Protein AF-A0A7R9MTK5-F1 (afdb_monomer_lite)

Sequence (136 aa):
MDRILVQINKYVKDIKTSDYLDNYLTALFYKGVIHRLSSQYMEAKECLKTVFEDESRIFHEFSIPPQAVLELGLVELELNNGVEAEKWLKKCTQDYSNYTNENFVHLRAYAALRELGVSTDKQTVDKNMCMYSEYG

Organism: NCBI:txid334625

Radius of gyration: 17.99 Å; chains: 1; bounding box: 32×66×32 Å

Secondary structure (DSSP, 8-state):
-HHHHHHHHHHHHHHTTSS-HHHHHHHHHHHHHHHHHTT-HHHHHHHHHHHHHTGGG-SS-TTHHHHHHHHHHHHHHHTT-HHHHHHHHHHHHHS--S-TTHHHHHHHHHHHHHHTT---------GGGGSS----

Structure (mmCIF, N/CA/C/O backbone):
data_AF-A0A7R9MTK5-F1
#
_entry.id   AF-A0A7R9MTK5-F1
#
loop_
_atom_site.group_PDB
_atom_site.id
_atom_site.type_symbol
_atom_site.label_atom_id
_atom_site.label_alt_id
_atom_site.label_comp_id
_atom_site.label_asym_id
_atom_site.label_entity_id
_atom_site.label_seq_id
_atom_site.pdbx_PDB_ins_code
_atom_site.Cartn_x
_atom_site.Cartn_y
_atom_site.Cartn_z
_atom_site.occupancy
_atom_site.B_iso_or_equiv
_atom_site.auth_seq_id
_atom_site.auth_comp_id
_atom_site.auth_asym_id
_atom_site.auth_atom_id
_atom_site.pdbx_PDB_model_num
ATOM 1 N N . MET A 1 1 ? -7.702 -15.633 -11.886 1.00 59.88 1 MET A N 1
ATOM 2 C CA . MET A 1 1 ? -6.650 -14.864 -11.190 1.00 59.88 1 MET A CA 1
ATOM 3 C C . MET A 1 1 ? -5.259 -15.403 -11.519 1.00 59.88 1 MET A C 1
ATOM 5 O O . MET A 1 1 ? -4.429 -14.634 -11.985 1.00 59.88 1 MET A O 1
ATOM 9 N N . ASP A 1 2 ? -5.028 -16.715 -11.434 1.00 66.62 2 ASP A N 1
ATOM 10 C CA . ASP A 1 2 ? -3.693 -17.328 -11.600 1.00 66.62 2 ASP A CA 1
ATOM 11 C C . ASP A 1 2 ? -2.969 -17.021 -12.918 1.00 66.62 2 ASP A C 1
ATOM 13 O O . ASP A 1 2 ? -1.775 -16.733 -12.923 1.00 66.62 2 ASP A O 1
ATOM 17 N N . ARG A 1 3 ? -3.678 -17.005 -14.055 1.00 70.62 3 ARG A N 1
ATOM 18 C CA . ARG A 1 3 ? -3.065 -16.709 -15.364 1.00 70.62 3 ARG A CA 1
ATOM 19 C C . ARG A 1 3 ? -2.493 -15.284 -15.447 1.00 70.62 3 ARG A C 1
ATOM 21 O O . ARG A 1 3 ? -1.482 -15.077 -16.114 1.00 70.62 3 ARG A O 1
ATOM 28 N N . ILE A 1 4 ? -3.122 -14.331 -14.754 1.00 73.56 4 ILE A N 1
ATOM 29 C CA . ILE A 1 4 ? -2.698 -12.924 -14.700 1.00 73.56 4 ILE A CA 1
ATOM 30 C C . ILE A 1 4 ? -1.459 -12.797 -13.807 1.00 73.56 4 ILE A C 1
ATOM 32 O O . ILE A 1 4 ? -0.479 -12.177 -14.206 1.00 73.56 4 ILE A O 1
ATOM 36 N N . LEU A 1 5 ? -1.455 -13.465 -12.650 1.00 72.69 5 LEU A N 1
ATOM 37 C CA . LEU A 1 5 ? -0.292 -13.541 -11.758 1.00 72.69 5 LEU A CA 1
ATOM 38 C C . LEU A 1 5 ? 0.936 -14.139 -12.451 1.00 72.69 5 LEU A C 1
ATOM 40 O O . LEU A 1 5 ? 2.037 -13.614 -12.307 1.00 72.69 5 LEU A O 1
ATOM 44 N N . VAL A 1 6 ? 0.762 -15.201 -13.243 1.00 75.25 6 VAL A N 1
ATOM 45 C CA . VAL A 1 6 ? 1.859 -15.810 -14.017 1.00 75.25 6 VAL A CA 1
ATOM 46 C C . VAL A 1 6 ? 2.445 -14.823 -15.028 1.00 75.25 6 VAL A C 1
ATOM 48 O O . VAL A 1 6 ? 3.666 -14.719 -15.145 1.00 75.25 6 VAL A O 1
ATOM 51 N N . GLN A 1 7 ? 1.597 -14.074 -15.737 1.00 69.25 7 GLN A N 1
ATOM 52 C CA . GLN A 1 7 ? 2.056 -13.060 -16.685 1.00 69.25 7 GLN A CA 1
ATOM 53 C C . GLN A 1 7 ? 2.779 -11.919 -15.969 1.00 69.25 7 GLN A C 1
ATOM 55 O O . GLN A 1 7 ? 3.906 -11.604 -16.338 1.00 69.25 7 GLN A O 1
ATOM 60 N N . ILE A 1 8 ? 2.193 -11.364 -14.906 1.00 74.50 8 ILE A N 1
ATOM 61 C CA . ILE A 1 8 ? 2.807 -10.287 -14.120 1.00 74.50 8 ILE A CA 1
ATOM 62 C C . ILE A 1 8 ? 4.146 -10.734 -13.533 1.00 74.50 8 ILE A C 1
ATOM 64 O O . ILE A 1 8 ? 5.116 -9.998 -13.633 1.00 74.50 8 ILE A O 1
ATOM 68 N N . ASN A 1 9 ? 4.255 -11.952 -13.000 1.00 76.69 9 ASN A N 1
ATOM 69 C CA . ASN A 1 9 ? 5.526 -12.470 -12.488 1.00 76.69 9 ASN A CA 1
ATOM 70 C C . ASN A 1 9 ? 6.607 -12.557 -13.574 1.00 76.69 9 ASN A C 1
ATOM 72 O O . ASN A 1 9 ? 7.774 -12.279 -13.297 1.00 76.69 9 ASN A O 1
ATOM 76 N N . LYS A 1 10 ? 6.227 -12.915 -14.806 1.00 72.06 10 LYS A N 1
ATOM 77 C CA . LYS A 1 10 ? 7.143 -12.911 -15.948 1.00 72.06 10 LYS A CA 1
ATOM 78 C C . LYS A 1 10 ? 7.585 -11.484 -16.293 1.00 72.06 10 LYS A C 1
ATOM 80 O O . LYS A 1 10 ? 8.780 -11.231 -16.353 1.00 72.06 10 LYS A O 1
ATOM 85 N N . TYR A 1 11 ? 6.642 -10.548 -16.401 1.00 72.06 11 TYR A N 1
ATOM 86 C CA . TYR A 1 11 ? 6.940 -9.135 -16.660 1.00 72.06 11 TYR A CA 1
ATOM 87 C C . TYR A 1 11 ? 7.807 -8.503 -15.564 1.00 72.06 11 TYR A C 1
ATOM 89 O O . TYR A 1 11 ? 8.795 -7.851 -15.868 1.00 72.06 11 TYR A O 1
ATOM 97 N N . VAL A 1 12 ? 7.506 -8.745 -14.288 1.00 74.06 12 VAL A N 1
ATOM 98 C CA . VAL A 1 12 ? 8.296 -8.258 -13.146 1.00 74.06 12 VAL A CA 1
ATOM 99 C C . VAL A 1 12 ? 9.732 -8.781 -13.222 1.00 74.06 12 VAL A C 1
ATOM 101 O O . VAL A 1 12 ? 10.670 -8.024 -12.988 1.00 74.06 12 VAL A O 1
ATOM 104 N N . LYS A 1 13 ? 9.926 -10.056 -13.584 1.00 71.62 13 LYS A N 1
ATOM 105 C CA . LYS A 1 13 ? 11.263 -10.644 -13.746 1.00 71.62 13 LYS A CA 1
ATOM 106 C C . LYS A 1 13 ? 12.029 -10.022 -14.917 1.00 71.62 13 LYS A C 1
ATOM 108 O O . LYS A 1 13 ? 13.207 -9.724 -14.755 1.00 71.62 13 LYS A O 1
ATOM 113 N N . ASP A 1 14 ? 11.357 -9.813 -16.045 1.00 63.53 14 ASP A N 1
ATOM 114 C CA . ASP A 1 14 ? 11.959 -9.272 -17.267 1.00 63.53 14 ASP A CA 1
ATOM 115 C C . ASP A 1 14 ? 12.299 -7.769 -17.122 1.00 63.53 14 ASP A C 1
ATOM 117 O O . ASP A 1 14 ? 13.324 -7.307 -17.624 1.00 63.53 14 ASP A O 1
ATOM 121 N N . ILE A 1 15 ? 11.481 -7.003 -16.386 1.00 66.88 15 ILE A N 1
ATOM 122 C CA . ILE A 1 15 ? 11.664 -5.552 -16.193 1.00 66.88 15 ILE A CA 1
ATOM 123 C C . ILE A 1 15 ? 12.613 -5.243 -15.024 1.00 66.88 15 ILE A C 1
ATOM 125 O O . ILE A 1 15 ? 13.293 -4.225 -15.061 1.00 66.88 15 ILE A O 1
ATOM 129 N N . LYS A 1 16 ? 12.765 -6.128 -14.024 1.00 63.91 16 LYS A N 1
ATOM 130 C CA . LYS A 1 16 ? 13.750 -5.934 -12.935 1.00 63.91 16 LYS A CA 1
ATOM 131 C C . LYS A 1 16 ? 15.186 -5.754 -13.452 1.00 63.91 16 LYS A C 1
ATOM 133 O O . LYS A 1 16 ? 16.012 -5.143 -12.783 1.00 63.91 16 LYS A O 1
ATOM 138 N N . THR A 1 17 ? 15.483 -6.305 -14.626 1.00 61.19 17 THR A N 1
ATOM 139 C CA . THR A 1 17 ? 16.774 -6.193 -15.322 1.00 61.19 17 THR A CA 1
ATOM 140 C C . THR A 1 17 ? 16.835 -5.056 -16.346 1.00 61.19 17 THR A C 1
ATOM 142 O O . THR A 1 17 ? 17.828 -4.939 -17.055 1.00 61.19 17 THR A O 1
ATOM 145 N N . SER A 1 18 ? 15.778 -4.254 -16.466 1.00 62.19 18 SER A N 1
ATOM 146 C CA . SER A 1 18 ? 15.631 -3.191 -17.458 1.00 62.19 18 SER A CA 1
ATOM 147 C C . SER A 1 18 ? 15.762 -1.802 -16.825 1.00 62.19 18 SER A C 1
ATOM 149 O O . SER A 1 18 ? 15.497 -1.630 -15.638 1.00 62.19 18 SER A O 1
ATOM 151 N N . ASP A 1 19 ? 16.097 -0.795 -17.634 1.00 64.94 19 ASP A N 1
ATOM 152 C CA . ASP A 1 19 ? 16.170 0.613 -17.217 1.00 64.94 19 ASP A CA 1
ATOM 153 C C . ASP A 1 19 ? 14.789 1.236 -16.906 1.00 64.94 19 ASP A C 1
ATOM 155 O O . ASP A 1 19 ? 14.702 2.347 -16.387 1.00 64.94 19 ASP A O 1
ATOM 159 N N . TYR A 1 20 ? 13.688 0.529 -17.192 1.00 70.56 20 TYR A N 1
ATOM 160 C CA . TYR A 1 20 ? 12.317 1.008 -16.982 1.00 70.56 20 TYR A CA 1
ATOM 161 C C . TYR A 1 20 ? 11.787 0.696 -15.575 1.00 70.56 20 TYR A C 1
ATOM 163 O O . TYR A 1 20 ? 10.832 -0.069 -15.405 1.00 70.56 20 TYR A O 1
ATOM 171 N N . LEU A 1 21 ? 12.402 1.298 -14.557 1.00 75.06 21 LEU A N 1
ATOM 172 C CA . LEU A 1 21 ? 12.033 1.087 -13.155 1.00 75.06 21 LEU A CA 1
ATOM 173 C C . LEU A 1 21 ? 10.557 1.410 -12.859 1.00 75.06 21 LEU A C 1
ATOM 175 O O . LEU A 1 21 ? 9.896 0.643 -12.162 1.00 75.06 21 LEU A O 1
ATOM 179 N N . ASP A 1 22 ? 10.013 2.479 -13.437 1.00 79.06 22 ASP A N 1
ATOM 180 C CA . ASP A 1 22 ? 8.602 2.859 -13.281 1.00 79.06 22 ASP A CA 1
ATOM 181 C C . ASP A 1 22 ? 7.649 1.742 -13.725 1.00 79.06 22 ASP A C 1
ATOM 183 O O . ASP A 1 22 ? 6.678 1.429 -13.033 1.00 79.06 22 ASP A O 1
ATOM 187 N N . ASN A 1 23 ? 7.961 1.069 -14.838 1.00 82.00 23 ASN A N 1
ATOM 188 C CA . ASN A 1 23 ? 7.170 -0.058 -15.334 1.00 82.00 23 ASN A CA 1
ATOM 189 C C . ASN A 1 23 ? 7.252 -1.255 -14.379 1.00 82.00 23 ASN A C 1
ATOM 191 O O . ASN A 1 23 ? 6.257 -1.954 -14.173 1.00 82.00 23 ASN A O 1
ATOM 195 N N . TYR A 1 24 ? 8.423 -1.490 -13.778 1.00 84.19 24 TYR A N 1
ATOM 196 C CA . TYR A 1 24 ? 8.607 -2.542 -12.779 1.00 84.19 24 TYR A CA 1
ATOM 197 C C . TYR A 1 24 ? 7.772 -2.267 -11.527 1.00 84.19 24 TYR A C 1
ATOM 199 O O . TYR A 1 24 ? 7.029 -3.145 -11.088 1.00 84.19 24 TYR A O 1
ATOM 207 N N . LEU A 1 25 ? 7.851 -1.052 -10.981 1.00 85.69 25 LEU A N 1
ATOM 208 C CA . LEU A 1 25 ? 7.113 -0.663 -9.778 1.00 85.69 25 LEU A CA 1
ATOM 209 C C . LEU A 1 25 ? 5.602 -0.652 -10.027 1.00 85.69 25 LEU A C 1
ATOM 211 O O . LEU A 1 25 ? 4.839 -1.131 -9.193 1.00 85.69 25 LEU A O 1
ATOM 215 N N . THR A 1 26 ? 5.170 -0.235 -11.217 1.00 87.00 26 THR A N 1
ATOM 216 C CA . THR A 1 26 ? 3.768 -0.317 -11.648 1.00 87.00 26 THR A CA 1
ATOM 217 C C . THR A 1 26 ? 3.281 -1.767 -11.728 1.00 87.00 26 THR A C 1
ATOM 219 O O . THR A 1 26 ? 2.215 -2.108 -11.212 1.00 87.00 26 THR A O 1
ATOM 222 N N . ALA A 1 27 ? 4.070 -2.667 -12.323 1.00 87.94 27 ALA A N 1
ATOM 223 C CA . ALA A 1 27 ? 3.731 -4.088 -12.375 1.00 87.94 27 ALA A CA 1
ATOM 224 C C . ALA A 1 27 ? 3.683 -4.718 -10.972 1.00 87.94 27 ALA A C 1
ATOM 226 O O . ALA A 1 27 ? 2.797 -5.529 -10.684 1.00 87.94 27 ALA A O 1
ATOM 227 N N . LEU A 1 28 ? 4.606 -4.328 -10.088 1.00 90.19 28 LEU A N 1
ATOM 228 C CA . LEU A 1 28 ? 4.654 -4.789 -8.704 1.00 90.19 28 LEU A CA 1
ATOM 229 C C . LEU A 1 28 ? 3.460 -4.279 -7.886 1.00 90.19 28 LEU A C 1
ATOM 231 O O . LEU A 1 28 ? 2.884 -5.042 -7.111 1.00 90.19 28 LEU A O 1
ATOM 235 N N . PHE A 1 29 ? 3.026 -3.040 -8.120 1.00 92.12 29 PHE A N 1
ATOM 236 C CA . PHE A 1 29 ? 1.801 -2.489 -7.549 1.00 92.12 29 PHE A CA 1
ATOM 237 C C . PHE A 1 29 ? 0.580 -3.332 -7.938 1.00 92.12 29 PHE A C 1
ATOM 239 O O . PHE A 1 29 ? -0.125 -3.833 -7.060 1.00 92.12 29 PHE A O 1
ATOM 246 N N . TYR A 1 30 ? 0.365 -3.582 -9.235 1.00 91.31 30 TYR A N 1
ATOM 247 C CA . TYR A 1 30 ? -0.761 -4.408 -9.685 1.00 91.31 30 TYR A CA 1
ATOM 248 C C . TYR A 1 30 ? -0.693 -5.837 -9.143 1.00 91.31 30 TYR A C 1
ATOM 250 O O . TYR A 1 30 ? -1.726 -6.410 -8.787 1.00 91.31 30 TYR A O 1
ATOM 258 N N . LYS A 1 31 ? 0.513 -6.405 -9.019 1.00 91.44 31 LYS A N 1
ATOM 259 C CA . LYS A 1 31 ? 0.717 -7.690 -8.344 1.00 91.44 31 LYS A CA 1
ATOM 260 C C . LYS A 1 31 ? 0.212 -7.644 -6.898 1.00 91.44 31 LYS A C 1
ATOM 262 O O . LYS A 1 31 ? -0.542 -8.527 -6.494 1.00 91.44 31 LYS A O 1
ATOM 267 N N . GLY A 1 32 ? 0.584 -6.608 -6.145 1.00 93.44 32 GLY A N 1
ATOM 268 C CA . GLY A 1 32 ? 0.140 -6.401 -4.766 1.00 93.44 32 GLY A CA 1
ATOM 269 C C . GLY A 1 32 ? -1.380 -6.273 -4.641 1.00 93.44 32 GLY A C 1
ATOM 270 O O . GLY A 1 32 ? -1.990 -6.932 -3.800 1.00 93.44 32 GLY A O 1
ATOM 271 N N . VAL A 1 33 ? -2.013 -5.507 -5.535 1.00 92.81 33 VAL A N 1
ATOM 272 C CA . VAL A 1 33 ? -3.480 -5.366 -5.588 1.00 92.81 33 VAL A CA 1
ATOM 273 C C . VAL A 1 33 ? -4.158 -6.715 -5.827 1.00 92.81 33 VAL A C 1
ATOM 275 O O . VAL A 1 33 ? -5.121 -7.053 -5.140 1.00 92.81 33 VAL A O 1
ATOM 278 N N . ILE A 1 34 ? -3.649 -7.514 -6.768 1.00 93.00 34 ILE A N 1
ATOM 279 C CA . ILE A 1 34 ? -4.193 -8.844 -7.069 1.00 93.00 34 ILE A CA 1
ATOM 280 C C . ILE A 1 34 ? -4.048 -9.789 -5.875 1.00 93.00 34 ILE A C 1
ATOM 282 O O . ILE A 1 34 ? -4.994 -10.518 -5.569 1.00 93.00 34 ILE A O 1
ATOM 286 N N . HIS A 1 35 ? -2.903 -9.766 -5.188 1.00 92.06 35 HIS A N 1
ATOM 287 C CA . HIS A 1 35 ? -2.704 -10.541 -3.965 1.00 92.06 35 HIS A CA 1
ATOM 288 C C . HIS A 1 35 ? -3.726 -10.157 -2.893 1.00 92.06 35 HIS A C 1
ATOM 290 O O . HIS A 1 35 ? -4.401 -11.042 -2.368 1.00 92.06 35 HIS A O 1
ATOM 296 N N . ARG A 1 36 ? -3.953 -8.858 -2.646 1.00 93.56 36 ARG A N 1
ATOM 297 C CA . ARG A 1 36 ? -4.986 -8.421 -1.693 1.00 93.56 36 ARG A CA 1
ATOM 298 C C . ARG A 1 36 ? -6.374 -8.906 -2.101 1.00 93.56 36 ARG A C 1
ATOM 300 O O . ARG A 1 36 ? -7.087 -9.450 -1.270 1.00 93.56 36 ARG A O 1
ATOM 307 N N . LEU A 1 37 ? -6.759 -8.723 -3.366 1.00 91.50 37 LEU A N 1
ATOM 308 C CA . LEU A 1 37 ? -8.061 -9.183 -3.870 1.00 91.50 37 LEU A CA 1
ATOM 309 C C . LEU A 1 37 ? -8.220 -10.712 -3.794 1.00 91.50 37 LEU A C 1
ATOM 311 O O . LEU A 1 37 ? -9.339 -11.210 -3.844 1.00 91.50 37 LEU A O 1
ATOM 315 N N . SER A 1 38 ? -7.113 -11.447 -3.670 1.00 91.81 38 SER A N 1
ATOM 316 C CA . SER A 1 38 ? -7.079 -12.897 -3.449 1.00 91.81 38 SER A CA 1
ATOM 317 C C . SER A 1 38 ? -6.917 -13.271 -1.966 1.00 91.81 38 SER A C 1
ATOM 319 O O . SER A 1 38 ? -6.605 -14.420 -1.665 1.00 91.81 38 SER A O 1
ATOM 321 N N . SER A 1 39 ? -7.069 -12.309 -1.049 1.00 92.75 39 SER A N 1
ATOM 322 C CA . SER A 1 39 ? -6.854 -12.448 0.401 1.00 92.75 39 SER A CA 1
ATOM 323 C C . SER A 1 39 ? -5.450 -12.929 0.806 1.00 92.75 39 SER A C 1
ATOM 325 O O . SER A 1 39 ? -5.240 -13.419 1.913 1.00 92.75 39 SER A O 1
ATOM 327 N N . GLN A 1 40 ? -4.461 -12.761 -0.075 1.00 93.25 40 GLN A N 1
ATOM 328 C CA . GLN A 1 40 ? -3.041 -13.039 0.166 1.00 93.25 40 GLN A CA 1
ATOM 329 C C . GLN A 1 40 ? -2.365 -11.776 0.710 1.00 93.25 40 GLN A C 1
ATOM 331 O O . GLN A 1 40 ? -1.627 -11.071 0.020 1.00 93.25 40 GLN A O 1
ATOM 336 N N . TYR A 1 41 ? -2.716 -11.420 1.944 1.00 93.06 41 TYR A N 1
ATOM 337 C CA . TYR A 1 41 ? -2.382 -10.119 2.525 1.00 93.06 41 TYR A CA 1
ATOM 338 C C . TYR A 1 41 ? -0.883 -9.920 2.786 1.00 93.06 41 TYR A C 1
ATOM 340 O O . TYR A 1 41 ? -0.387 -8.799 2.673 1.00 93.06 41 TYR A O 1
ATOM 348 N N . MET A 1 42 ? -0.145 -10.987 3.096 1.00 92.88 42 MET A N 1
ATOM 349 C CA . MET A 1 42 ? 1.294 -10.895 3.368 1.00 92.88 42 MET A CA 1
ATOM 350 C C . MET A 1 42 ? 2.074 -10.604 2.084 1.00 92.88 42 MET A C 1
ATOM 352 O O . MET A 1 42 ? 2.861 -9.662 2.035 1.00 92.88 42 MET A O 1
ATOM 356 N N . GLU A 1 43 ? 1.772 -11.334 1.014 1.00 92.38 43 GLU A N 1
ATOM 357 C CA . GLU A 1 43 ? 2.355 -11.144 -0.312 1.00 92.38 43 GLU A CA 1
ATOM 358 C C . GLU A 1 43 ? 1.969 -9.783 -0.905 1.00 92.38 43 GLU A C 1
ATOM 360 O O . GLU A 1 43 ? 2.788 -9.122 -1.551 1.00 92.38 43 GLU A O 1
ATOM 365 N N . ALA A 1 44 ? 0.734 -9.333 -0.652 1.00 93.88 44 ALA A N 1
ATOM 366 C CA . ALA A 1 44 ? 0.290 -7.993 -1.017 1.00 93.88 44 ALA A CA 1
ATOM 367 C C . ALA A 1 44 ? 1.146 -6.922 -0.331 1.00 93.88 44 ALA A C 1
ATOM 369 O O . ALA A 1 44 ? 1.663 -6.032 -1.006 1.00 93.88 44 ALA A O 1
ATOM 370 N N . LYS A 1 45 ? 1.344 -7.033 0.990 1.00 93.75 45 LYS A N 1
ATOM 371 C CA . LYS A 1 45 ? 2.166 -6.091 1.761 1.00 93.75 45 LYS A CA 1
ATOM 372 C C . LYS A 1 45 ? 3.598 -6.041 1.269 1.00 93.75 45 LYS A C 1
ATOM 374 O O . LYS A 1 45 ? 4.120 -4.946 1.113 1.00 93.75 45 LYS A O 1
ATOM 379 N N . GLU A 1 46 ? 4.226 -7.183 1.013 1.00 94.00 46 GLU A N 1
ATOM 380 C CA . GLU A 1 46 ? 5.598 -7.218 0.501 1.00 94.00 46 GLU A CA 1
ATOM 381 C C . GLU A 1 46 ? 5.719 -6.455 -0.821 1.00 94.00 46 GLU A C 1
ATOM 383 O O . GLU A 1 46 ? 6.559 -5.564 -0.941 1.00 94.00 46 GLU A O 1
ATOM 388 N N . CYS A 1 47 ? 4.827 -6.731 -1.779 1.00 92.44 47 CYS A N 1
ATOM 389 C CA . CYS A 1 47 ? 4.837 -6.055 -3.075 1.00 92.44 47 CYS A CA 1
ATOM 390 C C . CYS A 1 47 ? 4.622 -4.541 -2.929 1.00 92.44 47 CYS A C 1
ATOM 392 O O . CYS A 1 47 ? 5.378 -3.749 -3.488 1.00 92.44 47 CYS A O 1
ATOM 394 N N . LEU A 1 48 ? 3.603 -4.133 -2.168 1.00 94.12 48 LEU A N 1
ATOM 395 C CA . LEU A 1 48 ? 3.237 -2.724 -2.010 1.00 94.12 48 LEU A CA 1
ATOM 396 C C . LEU A 1 48 ? 4.276 -1.942 -1.197 1.00 94.12 48 LEU A C 1
ATOM 398 O O . LEU A 1 48 ? 4.543 -0.781 -1.497 1.00 94.12 48 LEU A O 1
ATOM 402 N N . LYS A 1 49 ? 4.902 -2.576 -0.201 1.00 93.62 49 LYS A N 1
ATOM 403 C CA . LYS A 1 49 ? 5.961 -1.959 0.598 1.00 93.62 49 LYS A CA 1
ATOM 404 C C . LYS A 1 49 ? 7.206 -1.691 -0.238 1.00 93.62 49 LYS A C 1
ATOM 406 O O . LYS A 1 49 ? 7.774 -0.616 -0.111 1.00 93.62 49 LYS A O 1
ATOM 411 N N . THR A 1 50 ? 7.587 -2.604 -1.133 1.00 91.31 50 THR A N 1
ATOM 412 C CA . THR A 1 50 ? 8.679 -2.344 -2.083 1.00 91.31 50 THR A CA 1
ATOM 413 C C . THR A 1 50 ? 8.366 -1.151 -2.988 1.00 91.31 50 THR A C 1
ATOM 415 O O . THR A 1 50 ? 9.238 -0.322 -3.211 1.00 91.31 50 THR A O 1
ATOM 418 N N . VAL A 1 51 ? 7.121 -1.016 -3.465 1.00 91.56 51 VAL A N 1
ATOM 419 C CA . VAL A 1 51 ? 6.711 0.152 -4.270 1.00 91.56 51 VAL A CA 1
ATOM 420 C C . VAL A 1 51 ? 6.830 1.454 -3.479 1.00 91.56 51 VAL A C 1
ATOM 422 O O . VAL A 1 51 ? 7.304 2.448 -4.019 1.00 91.56 51 VAL A O 1
ATOM 425 N N . PHE A 1 52 ? 6.438 1.440 -2.205 1.00 91.12 52 PHE A N 1
ATOM 426 C CA . PHE A 1 52 ? 6.587 2.587 -1.313 1.00 91.12 52 PHE A CA 1
ATOM 427 C C . PHE A 1 52 ? 8.063 2.918 -1.018 1.00 91.12 52 PHE A C 1
ATOM 429 O O . PHE A 1 52 ? 8.454 4.076 -1.081 1.00 91.12 52 PHE A O 1
ATOM 436 N N . GLU A 1 53 ? 8.908 1.924 -0.735 1.00 89.56 53 GLU A N 1
ATOM 437 C CA . GLU A 1 53 ? 10.335 2.132 -0.436 1.00 89.56 53 GLU A CA 1
ATOM 438 C C . GLU A 1 53 ? 11.118 2.681 -1.645 1.00 89.56 53 GLU A C 1
ATOM 440 O O . GLU A 1 53 ? 12.020 3.503 -1.480 1.00 89.56 53 GLU A O 1
ATOM 445 N N . ASP A 1 54 ? 10.748 2.270 -2.860 1.00 86.56 54 ASP A N 1
ATOM 446 C CA . ASP A 1 54 ? 11.363 2.728 -4.108 1.00 86.56 54 ASP A CA 1
ATOM 447 C C . ASP A 1 54 ? 10.653 3.953 -4.732 1.00 86.56 54 ASP A C 1
ATOM 449 O O . ASP A 1 54 ? 11.000 4.35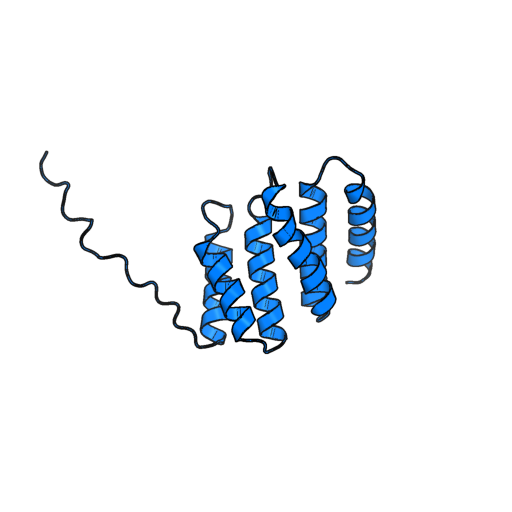7 -5.843 1.00 86.56 54 ASP A O 1
ATOM 453 N N . GLU A 1 55 ? 9.698 4.590 -4.038 1.00 84.12 55 GLU A N 1
ATOM 454 C CA . GLU A 1 55 ? 8.876 5.680 -4.597 1.00 84.12 55 GLU A CA 1
ATOM 455 C C . GLU A 1 55 ? 9.699 6.867 -5.116 1.00 84.12 55 GLU A C 1
ATOM 457 O O . GLU A 1 55 ? 9.370 7.464 -6.139 1.00 84.12 55 GLU A O 1
ATOM 462 N N . SER A 1 56 ? 10.815 7.170 -4.446 1.00 80.81 56 SER A N 1
ATOM 463 C CA . SER A 1 56 ? 11.729 8.265 -4.801 1.00 80.81 56 SER A CA 1
ATOM 464 C C . SER A 1 56 ? 12.406 8.087 -6.161 1.00 80.81 56 SER A C 1
ATOM 466 O O . SER A 1 56 ? 12.993 9.028 -6.695 1.00 80.81 56 SER A O 1
ATOM 468 N N . ARG A 1 57 ? 12.352 6.874 -6.713 1.00 78.12 57 ARG A N 1
ATOM 469 C CA . ARG A 1 57 ? 12.992 6.504 -7.973 1.00 78.12 57 ARG A CA 1
ATOM 470 C C . ARG A 1 57 ? 12.011 6.511 -9.149 1.00 78.12 57 ARG A C 1
ATOM 472 O O . ARG A 1 57 ? 12.435 6.198 -10.258 1.00 78.12 57 ARG A O 1
ATOM 479 N N . ILE A 1 58 ? 10.737 6.839 -8.910 1.00 78.94 58 ILE A N 1
ATOM 480 C CA . ILE A 1 58 ? 9.704 6.952 -9.945 1.00 78.94 58 ILE A CA 1
ATOM 481 C C . ILE A 1 58 ? 9.776 8.332 -10.598 1.00 78.94 58 ILE A C 1
ATOM 483 O O . ILE A 1 58 ? 9.729 9.353 -9.912 1.00 78.94 58 ILE A O 1
ATOM 487 N N . PHE A 1 59 ? 9.857 8.365 -11.928 1.00 72.56 59 PHE A N 1
ATOM 488 C CA . PHE A 1 59 ? 10.026 9.606 -12.697 1.00 72.56 59 PHE A CA 1
ATOM 489 C C . PHE A 1 59 ? 8.781 10.044 -13.476 1.00 72.56 59 PHE A C 1
ATOM 491 O O . PHE A 1 59 ? 8.669 11.215 -13.842 1.00 72.56 59 PHE A O 1
ATOM 498 N N . HIS A 1 60 ? 7.860 9.128 -13.758 1.00 76.56 60 HIS A N 1
ATOM 499 C CA . HIS A 1 60 ? 6.713 9.348 -14.635 1.00 76.56 60 HIS A CA 1
ATOM 500 C C . HIS A 1 60 ? 5.388 8.964 -13.969 1.00 76.56 60 HIS A C 1
ATOM 502 O O . HIS A 1 60 ? 4.410 9.702 -14.078 1.00 76.56 60 HIS A O 1
ATOM 508 N N . GLU A 1 61 ? 5.349 7.851 -13.236 1.00 80.62 61 GLU A N 1
ATOM 509 C CA . GLU A 1 61 ? 4.112 7.295 -12.668 1.00 80.62 61 GLU A CA 1
ATOM 510 C C . GLU A 1 61 ? 3.826 7.780 -11.234 1.00 80.62 61 GLU A C 1
ATOM 512 O O . GLU A 1 61 ? 3.648 6.998 -10.298 1.00 80.62 61 GLU A O 1
ATOM 517 N N . PHE A 1 62 ? 3.737 9.101 -11.045 1.00 83.31 62 PHE A N 1
ATOM 518 C CA . PHE A 1 62 ? 3.546 9.737 -9.727 1.00 83.31 62 PHE A CA 1
ATOM 519 C C . PHE A 1 62 ? 2.252 9.338 -8.995 1.00 83.31 62 PHE A C 1
ATOM 521 O O . PHE A 1 62 ? 2.122 9.564 -7.795 1.00 83.31 62 PHE A O 1
ATOM 528 N N . SER A 1 63 ? 1.284 8.742 -9.699 1.00 86.44 63 SER A N 1
ATOM 529 C CA . SER A 1 63 ? 0.036 8.257 -9.098 1.00 86.44 63 SER A CA 1
ATOM 530 C C . SER A 1 63 ? 0.175 6.890 -8.416 1.00 86.44 63 SER A C 1
ATOM 532 O O . SER A 1 63 ? -0.715 6.506 -7.655 1.00 86.44 63 SER A O 1
ATOM 534 N N . ILE A 1 64 ? 1.257 6.146 -8.675 1.00 90.19 64 ILE A N 1
ATOM 535 C CA . ILE A 1 64 ? 1.448 4.782 -8.165 1.00 90.19 64 ILE A CA 1
ATOM 536 C C . ILE A 1 64 ? 1.806 4.760 -6.672 1.00 90.19 64 ILE A C 1
ATOM 538 O O . ILE A 1 64 ? 1.133 4.029 -5.944 1.00 90.19 64 ILE A O 1
ATOM 542 N N . PRO A 1 65 ? 2.768 5.558 -6.161 1.00 91.00 65 PRO A N 1
ATOM 543 C CA . PRO A 1 65 ? 3.065 5.599 -4.726 1.00 91.00 65 PRO A CA 1
ATOM 544 C C . PRO A 1 65 ? 1.860 5.891 -3.818 1.00 91.00 65 PRO A C 1
ATOM 546 O O . PRO A 1 65 ? 1.609 5.084 -2.918 1.00 91.00 65 PRO A O 1
ATOM 549 N N . PRO A 1 66 ? 1.044 6.946 -4.049 1.00 92.38 66 PRO A N 1
ATOM 550 C CA . PRO A 1 66 ? -0.113 7.207 -3.193 1.00 92.38 66 PRO A CA 1
ATOM 551 C C . PRO A 1 66 ? -1.138 6.074 -3.249 1.00 92.38 66 PRO A C 1
ATOM 553 O O . PRO A 1 66 ? -1.720 5.706 -2.228 1.00 92.38 66 PRO A O 1
ATOM 556 N N . GLN A 1 67 ? -1.334 5.467 -4.423 1.00 93.50 67 GLN A N 1
ATOM 557 C CA . GLN A 1 67 ? -2.194 4.295 -4.545 1.00 93.50 67 GLN A CA 1
ATOM 558 C C . GLN A 1 67 ? -1.625 3.102 -3.773 1.00 93.50 67 GLN A C 1
ATOM 560 O O . GLN A 1 67 ? -2.375 2.442 -3.065 1.00 93.50 67 GLN A O 1
ATOM 565 N N . ALA A 1 68 ? -0.320 2.835 -3.832 1.00 94.69 68 ALA A N 1
ATOM 566 C CA . ALA A 1 68 ? 0.297 1.746 -3.077 1.00 94.69 68 ALA A CA 1
ATOM 567 C C . ALA A 1 68 ? 0.122 1.924 -1.560 1.00 94.69 68 ALA A C 1
ATOM 569 O O . ALA A 1 68 ? -0.220 0.967 -0.863 1.00 94.69 68 ALA A O 1
ATOM 570 N N . VAL A 1 69 ? 0.278 3.154 -1.061 1.00 94.88 69 VAL A N 1
ATOM 571 C CA . VAL A 1 69 ? 0.063 3.496 0.352 1.00 94.88 69 VAL A CA 1
ATOM 572 C C . VAL A 1 69 ? -1.401 3.332 0.770 1.00 94.88 69 VAL A C 1
ATOM 574 O O . VAL A 1 69 ? -1.670 2.774 1.836 1.00 94.88 69 VAL A O 1
ATOM 577 N N . LEU A 1 70 ? -2.356 3.739 -0.074 1.00 95.56 70 LEU A N 1
ATOM 578 C CA . LEU A 1 70 ? -3.778 3.455 0.145 1.00 95.56 70 LEU A CA 1
ATOM 579 C C . LEU A 1 70 ? -4.023 1.947 0.273 1.00 95.56 70 LEU A C 1
ATOM 581 O O . LEU A 1 70 ? -4.678 1.504 1.217 1.00 95.56 70 LEU A O 1
ATOM 585 N N . GLU A 1 71 ? -3.505 1.157 -0.671 1.00 96.00 71 GLU A N 1
ATOM 586 C CA . GLU A 1 71 ? -3.732 -0.286 -0.675 1.00 96.00 71 GLU A CA 1
ATOM 587 C C . GLU A 1 71 ? -3.077 -0.959 0.548 1.00 96.00 71 GLU A C 1
ATOM 589 O O . GLU A 1 71 ? -3.677 -1.889 1.083 1.00 96.00 71 GLU A O 1
ATOM 594 N N . LEU A 1 72 ? -1.930 -0.469 1.049 1.00 95.94 72 LEU A N 1
ATOM 595 C CA . LEU A 1 72 ? -1.334 -0.915 2.322 1.00 95.94 72 LEU A CA 1
ATOM 596 C C . LEU A 1 72 ? -2.270 -0.669 3.509 1.00 95.94 72 LEU A C 1
ATOM 598 O O . LEU A 1 72 ? -2.500 -1.583 4.298 1.00 95.94 72 LEU A O 1
ATOM 602 N N . GLY A 1 73 ? -2.847 0.531 3.613 1.00 95.56 73 GLY A N 1
ATOM 603 C CA . GLY A 1 73 ? -3.810 0.851 4.669 1.00 95.56 73 GLY A CA 1
ATOM 604 C C . GLY A 1 73 ? -5.045 -0.049 4.635 1.00 95.56 73 GLY A C 1
ATOM 605 O O . GLY A 1 73 ? -5.500 -0.515 5.677 1.00 95.56 73 GLY A O 1
ATOM 606 N N . LEU A 1 74 ? -5.540 -0.368 3.436 1.00 95.25 74 LEU A N 1
ATOM 607 C CA . LEU A 1 74 ? -6.646 -1.312 3.268 1.00 95.25 74 LEU A CA 1
ATOM 608 C C . LEU A 1 74 ? -6.254 -2.746 3.639 1.00 95.25 74 LEU A C 1
ATOM 610 O O . LEU A 1 74 ? -7.057 -3.444 4.244 1.00 95.25 74 LEU A O 1
ATOM 614 N N . VAL A 1 75 ? -5.032 -3.193 3.329 1.00 95.94 75 VAL A N 1
ATOM 615 C CA . VAL A 1 75 ? -4.570 -4.521 3.764 1.00 95.94 75 VAL A CA 1
ATOM 616 C C . VAL A 1 75 ? -4.516 -4.618 5.292 1.00 95.94 75 VAL A C 1
ATOM 618 O O . VAL A 1 75 ? -4.943 -5.625 5.848 1.00 95.94 75 VAL A O 1
ATOM 621 N N . GLU A 1 76 ? -4.024 -3.591 5.988 1.00 95.25 76 GLU A N 1
ATOM 622 C CA . GLU A 1 76 ? -4.023 -3.583 7.460 1.00 95.25 76 GLU A CA 1
ATOM 623 C C . GLU A 1 76 ? -5.444 -3.594 8.039 1.00 95.25 76 GLU A C 1
ATOM 625 O O . GLU A 1 76 ? -5.68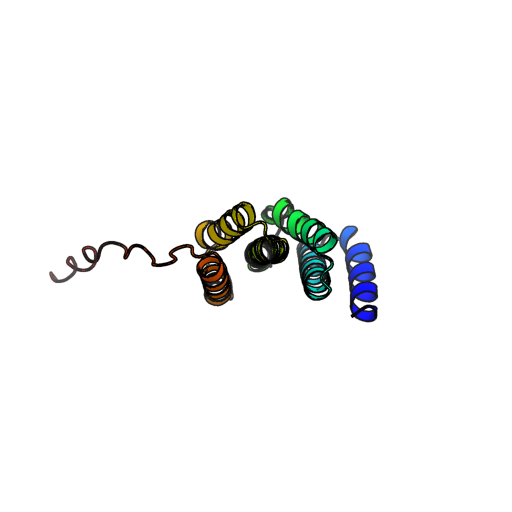3 -4.248 9.053 1.00 95.25 76 GLU A O 1
ATOM 630 N N . LEU A 1 77 ? -6.394 -2.922 7.380 1.00 93.12 77 LEU A N 1
ATOM 631 C CA . LEU A 1 77 ? -7.803 -2.935 7.771 1.00 93.12 77 LEU A CA 1
ATOM 632 C C . LEU A 1 77 ? -8.393 -4.351 7.661 1.00 93.12 77 LEU A C 1
ATOM 634 O O . LEU A 1 77 ? -8.972 -4.842 8.626 1.00 93.12 77 LEU A O 1
ATOM 638 N N . GLU A 1 78 ? -8.148 -5.047 6.547 1.00 93.12 78 GLU A N 1
ATOM 639 C CA . GLU A 1 78 ? -8.559 -6.449 6.338 1.00 93.12 78 GLU A CA 1
ATOM 640 C C . GLU A 1 78 ? -7.902 -7.420 7.339 1.00 93.12 78 GLU A C 1
ATOM 642 O O . GLU A 1 78 ? -8.478 -8.441 7.719 1.00 93.12 78 GLU A O 1
ATOM 647 N N . LEU A 1 79 ? -6.696 -7.094 7.813 1.00 92.81 79 LEU A N 1
ATOM 648 C CA . LEU A 1 79 ? -5.994 -7.835 8.863 1.00 92.81 79 LEU A CA 1
ATOM 649 C C . LEU A 1 79 ? -6.456 -7.471 10.288 1.00 92.81 79 LEU A C 1
ATOM 651 O O . LEU A 1 79 ? -5.892 -7.988 11.253 1.00 92.81 79 LEU A O 1
ATOM 655 N N . ASN A 1 80 ? -7.475 -6.618 10.444 1.00 92.31 80 ASN A N 1
ATOM 656 C CA . ASN A 1 80 ? -7.948 -6.068 11.723 1.00 92.31 80 ASN A CA 1
ATOM 657 C C . ASN A 1 80 ? -6.872 -5.299 12.517 1.00 92.31 80 ASN A C 1
ATOM 659 O O . ASN A 1 80 ? -6.954 -5.166 13.740 1.00 92.31 80 ASN A O 1
ATOM 663 N N . ASN A 1 81 ? -5.866 -4.755 11.834 1.00 93.38 81 ASN A N 1
ATOM 664 C CA . ASN A 1 81 ? -4.816 -3.937 12.429 1.00 93.38 81 ASN A CA 1
ATOM 665 C C . ASN A 1 81 ? -5.138 -2.442 12.279 1.00 93.38 81 ASN A C 1
ATOM 667 O O . ASN A 1 81 ? -4.502 -1.712 11.517 1.00 93.38 81 ASN A O 1
ATOM 671 N N . GLY A 1 82 ? -6.148 -1.978 13.021 1.00 91.75 82 GLY A N 1
ATOM 672 C CA . GLY A 1 82 ? -6.684 -0.617 12.889 1.00 91.75 82 GLY A CA 1
ATOM 673 C C . GLY A 1 82 ? -5.661 0.505 13.111 1.00 91.75 82 GLY A C 1
ATOM 674 O O . GLY A 1 82 ? -5.733 1.533 12.444 1.00 91.7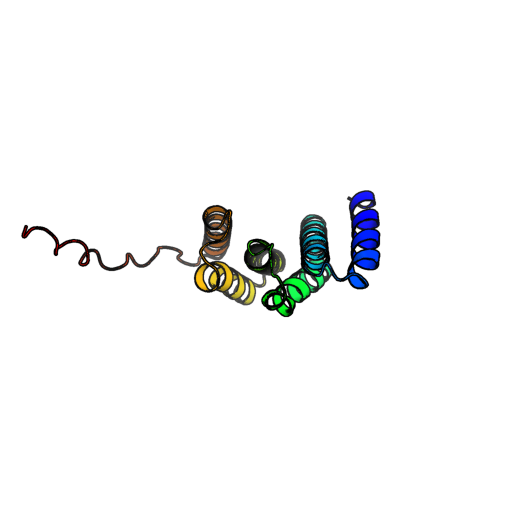5 82 GLY A O 1
ATOM 675 N N . VAL A 1 83 ? -4.672 0.298 13.990 1.00 92.81 83 VAL A N 1
ATOM 676 C CA . VAL A 1 83 ? -3.637 1.305 14.295 1.00 92.81 83 VAL A CA 1
ATOM 677 C C . VAL A 1 83 ? -2.729 1.550 13.089 1.00 92.81 83 VAL A C 1
ATOM 679 O O . VAL A 1 83 ? -2.481 2.696 12.711 1.00 92.81 83 VAL A O 1
ATOM 682 N N . GLU A 1 84 ? -2.237 0.479 12.464 1.00 93.19 84 GLU A N 1
ATOM 683 C CA . GLU A 1 84 ? -1.365 0.607 11.295 1.00 93.19 84 GLU A CA 1
ATOM 684 C C . GLU A 1 84 ? -2.175 1.017 10.054 1.00 93.19 84 GLU A C 1
ATOM 686 O O . GLU A 1 84 ? -1.697 1.820 9.252 1.00 93.19 84 GLU A O 1
ATOM 691 N N . ALA A 1 85 ? -3.428 0.558 9.940 1.00 94.12 85 ALA A N 1
ATOM 692 C CA . ALA A 1 85 ? -4.351 0.995 8.896 1.00 94.12 85 ALA A CA 1
ATOM 693 C C . ALA A 1 85 ? -4.557 2.515 8.932 1.00 94.12 85 ALA A C 1
ATOM 695 O O . ALA A 1 85 ? -4.332 3.193 7.930 1.00 94.12 85 ALA A O 1
ATOM 696 N N . GLU A 1 86 ? -4.902 3.076 10.093 1.00 93.88 86 GLU A N 1
ATOM 697 C CA . GLU A 1 86 ? -5.094 4.519 10.260 1.00 93.88 86 GLU A CA 1
ATOM 698 C C . GLU A 1 86 ? -3.842 5.311 9.862 1.00 93.88 86 GLU A C 1
ATOM 700 O O . GLU A 1 86 ? -3.937 6.320 9.158 1.00 93.88 86 GLU A O 1
ATOM 705 N N . LYS A 1 87 ? -2.660 4.840 10.272 1.00 94.81 87 LYS A N 1
ATOM 706 C CA . LYS A 1 87 ? -1.377 5.474 9.956 1.00 94.81 87 LYS A CA 1
ATOM 707 C C . LYS A 1 87 ? -1.129 5.547 8.448 1.00 94.81 87 LYS A C 1
ATOM 709 O O . LYS A 1 87 ? -0.806 6.625 7.946 1.00 94.81 87 LYS A O 1
ATOM 714 N N . TRP A 1 88 ? -1.306 4.445 7.720 1.00 94.50 88 TRP A N 1
ATOM 715 C CA . TRP A 1 88 ? -1.130 4.433 6.263 1.00 94.50 88 TRP A CA 1
ATOM 716 C C . TRP A 1 88 ? -2.185 5.274 5.543 1.00 94.50 88 TRP A C 1
ATOM 718 O O . TRP A 1 88 ? -1.849 6.038 4.639 1.00 94.50 88 TRP A O 1
ATOM 728 N N . LEU A 1 89 ? -3.446 5.199 5.972 1.00 93.69 89 LEU A N 1
ATOM 729 C CA . LEU A 1 89 ? -4.538 5.959 5.361 1.00 93.69 89 LEU A CA 1
ATOM 730 C C . LEU A 1 89 ? -4.369 7.472 5.566 1.00 93.69 89 LEU A C 1
ATOM 732 O O . LEU A 1 89 ? -4.589 8.244 4.635 1.00 93.69 89 LEU A O 1
ATOM 736 N N . LYS A 1 90 ? -3.914 7.911 6.747 1.00 92.00 90 LYS A N 1
ATOM 737 C CA . LYS A 1 90 ? -3.573 9.321 6.994 1.00 92.00 90 LYS A CA 1
ATOM 738 C C . LYS A 1 90 ? -2.392 9.769 6.143 1.00 92.00 90 LYS A C 1
ATOM 740 O O . LYS A 1 90 ? -2.500 10.801 5.481 1.00 92.00 90 LYS A O 1
ATOM 745 N N . LYS A 1 91 ? -1.322 8.969 6.097 1.00 91.50 91 LYS A N 1
ATOM 746 C CA . LYS A 1 91 ? -0.137 9.233 5.269 1.00 91.50 91 LYS A CA 1
ATOM 747 C C . LYS A 1 91 ? -0.519 9.447 3.805 1.00 91.50 91 LYS A C 1
ATOM 749 O O . LYS A 1 91 ? -0.107 10.428 3.199 1.00 91.50 91 LYS A O 1
ATOM 754 N N . CYS A 1 92 ? -1.392 8.591 3.275 1.00 89.00 92 CYS A N 1
ATOM 755 C CA . CYS A 1 92 ? -1.913 8.703 1.916 1.00 89.00 92 CYS A CA 1
ATOM 756 C C . CYS A 1 92 ? -2.535 10.078 1.617 1.00 89.00 92 CYS A C 1
ATOM 758 O O . CYS A 1 92 ? -2.380 10.586 0.513 1.00 89.00 92 CYS A O 1
ATOM 760 N N . THR A 1 93 ? -3.253 10.658 2.583 1.00 87.75 93 THR A N 1
ATOM 761 C CA . THR A 1 93 ? -3.977 11.932 2.414 1.00 87.75 93 THR A CA 1
ATOM 762 C C . THR A 1 93 ? -3.147 13.182 2.698 1.00 87.75 93 THR A C 1
ATOM 764 O O . THR A 1 93 ? -3.593 14.285 2.389 1.00 87.75 93 THR A O 1
ATOM 767 N N . GLN A 1 94 ? -1.993 13.030 3.350 1.00 88.94 94 GLN A N 1
ATOM 768 C CA . GLN A 1 94 ? -1.168 14.142 3.832 1.00 88.94 94 GLN A CA 1
ATOM 769 C C . GLN A 1 94 ? 0.119 14.299 3.022 1.00 88.94 94 GLN A C 1
ATOM 771 O O . GLN A 1 94 ? 0.524 15.425 2.743 1.00 88.94 94 GLN A O 1
ATOM 776 N N . ASP A 1 95 ? 0.737 13.185 2.628 1.00 86.81 95 ASP A N 1
ATOM 777 C CA . ASP A 1 95 ? 2.088 13.185 2.059 1.00 86.81 95 ASP A CA 1
ATOM 778 C C . ASP A 1 95 ? 2.092 13.288 0.527 1.00 86.81 95 ASP A C 1
ATOM 780 O O . ASP A 1 95 ? 3.128 13.578 -0.069 1.00 86.81 95 ASP A O 1
ATOM 784 N N . TYR A 1 96 ? 0.943 13.084 -0.123 1.00 85.56 96 TYR A N 1
ATOM 785 C CA . TYR A 1 96 ? 0.827 13.071 -1.580 1.00 85.56 96 TYR A CA 1
ATOM 786 C C . TYR A 1 96 ? -0.195 14.103 -2.057 1.00 85.56 96 TYR A C 1
ATOM 788 O O . TYR A 1 96 ? -1.297 14.194 -1.522 1.00 85.56 96 TYR A O 1
ATOM 796 N N . SER A 1 97 ? 0.158 14.868 -3.092 1.00 83.88 97 SER A N 1
ATOM 797 C CA . SER A 1 97 ? -0.717 15.873 -3.713 1.00 83.88 97 SER A CA 1
ATOM 798 C C . SER A 1 97 ? -0.355 16.094 -5.183 1.00 83.88 97 SER A C 1
ATOM 800 O O . SER A 1 97 ? 0.743 15.740 -5.613 1.00 83.88 97 SER A O 1
ATOM 802 N N . ASN A 1 98 ? -1.267 16.695 -5.950 1.00 82.88 98 ASN A N 1
ATOM 803 C CA . ASN A 1 98 ? -1.079 17.096 -7.349 1.00 82.88 98 ASN A CA 1
ATOM 804 C C . ASN A 1 98 ? -0.802 15.932 -8.317 1.00 82.88 98 ASN A C 1
ATOM 806 O O . ASN A 1 98 ? -0.075 16.090 -9.299 1.00 82.88 98 ASN A O 1
ATOM 810 N N . 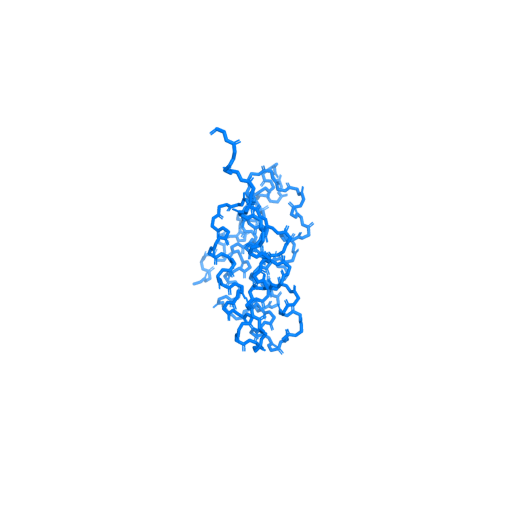TYR A 1 99 ? -1.409 14.771 -8.071 1.00 83.62 99 TYR A N 1
ATOM 811 C CA . TYR A 1 99 ? -1.338 13.611 -8.962 1.00 83.62 99 TYR A CA 1
ATOM 812 C C . TYR A 1 99 ? -2.706 13.278 -9.566 1.00 83.62 99 TYR A C 1
ATOM 814 O O . TYR A 1 99 ? -3.771 13.648 -9.063 1.00 83.62 99 TYR A O 1
ATOM 822 N N . THR A 1 100 ? -2.694 12.560 -10.686 1.00 83.06 100 THR A N 1
ATOM 823 C CA . THR A 1 100 ? -3.930 12.123 -11.341 1.00 83.06 100 THR A CA 1
ATOM 824 C C . THR A 1 100 ? -4.716 11.185 -10.427 1.00 83.06 100 THR A C 1
ATOM 826 O O . THR A 1 100 ? -4.157 10.255 -9.856 1.00 83.06 100 THR A O 1
ATOM 829 N N . ASN A 1 101 ? -6.030 11.400 -10.329 1.00 84.88 101 ASN A N 1
ATOM 830 C CA . ASN A 1 101 ? -6.946 10.639 -9.469 1.00 84.88 101 ASN A CA 1
ATOM 831 C C . ASN A 1 101 ? -6.726 10.810 -7.951 1.00 84.88 101 ASN A C 1
ATOM 833 O O . ASN A 1 101 ? -7.257 10.014 -7.177 1.00 84.88 101 ASN A O 1
ATOM 837 N N . GLU A 1 102 ? -6.050 11.874 -7.505 1.00 88.44 102 GLU A N 1
ATOM 838 C CA . GLU A 1 102 ? -5.899 12.215 -6.079 1.00 88.44 102 GLU A CA 1
ATOM 839 C C . GLU A 1 102 ? -7.226 12.210 -5.319 1.00 88.44 102 GLU A C 1
ATOM 841 O O . GLU A 1 102 ? -7.365 11.536 -4.300 1.00 88.44 102 GLU A O 1
ATOM 846 N N . ASN A 1 103 ? -8.244 12.888 -5.855 1.00 89.19 103 ASN A N 1
ATOM 847 C CA . ASN A 1 103 ? -9.564 12.931 -5.227 1.00 89.19 103 ASN A CA 1
ATOM 848 C C . ASN A 1 103 ? -10.143 11.530 -4.997 1.00 89.19 103 ASN A C 1
ATOM 850 O O . ASN A 1 103 ? -10.769 11.287 -3.970 1.00 89.19 103 ASN A O 1
ATOM 854 N N . PHE A 1 104 ? -9.925 10.600 -5.928 1.00 89.81 104 PHE A N 1
ATOM 855 C CA . PHE A 1 104 ? -10.415 9.231 -5.797 1.00 89.81 104 PHE A CA 1
ATOM 856 C C . PHE A 1 104 ? -9.672 8.471 -4.694 1.00 89.81 104 PHE A C 1
ATOM 858 O O . PHE A 1 104 ? -10.298 7.794 -3.878 1.00 89.81 104 PHE A O 1
ATOM 865 N N . VAL A 1 105 ? -8.348 8.623 -4.635 1.00 91.56 105 VAL A N 1
ATOM 866 C CA . VAL A 1 105 ? -7.508 8.032 -3.589 1.00 91.56 105 VAL A CA 1
ATOM 867 C C . VAL A 1 105 ? -7.891 8.576 -2.211 1.00 91.56 105 VAL A C 1
ATOM 869 O O . VAL A 1 105 ? -8.146 7.795 -1.295 1.00 91.56 105 VAL A O 1
ATOM 872 N N . HIS A 1 106 ? -8.042 9.894 -2.075 1.00 91.50 106 HIS A N 1
ATOM 873 C CA . HIS A 1 106 ? -8.448 10.529 -0.821 1.00 91.50 106 HIS A CA 1
ATOM 874 C C . HIS A 1 106 ? -9.858 10.116 -0.391 1.00 91.50 106 HIS A C 1
ATOM 876 O O . HIS A 1 106 ? -10.065 9.793 0.775 1.00 91.50 106 HIS A O 1
ATOM 882 N N . LEU A 1 107 ? -10.825 10.060 -1.313 1.00 92.62 107 LEU A N 1
ATOM 883 C CA . LEU A 1 107 ? -12.182 9.593 -1.005 1.00 92.62 107 LEU A CA 1
ATOM 884 C C . LEU A 1 107 ? -12.180 8.162 -0.456 1.00 92.62 107 LEU A C 1
ATOM 886 O O . LEU A 1 107 ? -12.844 7.893 0.544 1.00 92.62 107 LEU A O 1
ATOM 890 N N . ARG A 1 108 ? -11.409 7.258 -1.071 1.00 94.50 108 ARG A N 1
ATOM 891 C CA . ARG A 1 108 ? -11.256 5.880 -0.582 1.00 94.50 108 ARG A CA 1
ATOM 892 C C . ARG A 1 108 ? -10.574 5.832 0.783 1.00 94.50 108 ARG A C 1
ATOM 894 O O . ARG A 1 108 ? -11.040 5.100 1.653 1.00 94.50 108 ARG A O 1
ATOM 901 N N . ALA A 1 109 ? -9.527 6.630 0.992 1.00 93.38 109 ALA A N 1
ATOM 902 C CA . ALA A 1 109 ? -8.839 6.704 2.277 1.00 93.38 109 ALA A CA 1
ATOM 903 C C . ALA A 1 109 ? -9.772 7.194 3.394 1.00 93.38 109 ALA A C 1
ATOM 905 O O . ALA A 1 109 ? -9.834 6.591 4.463 1.00 93.38 109 ALA A O 1
ATOM 906 N N . TYR A 1 110 ? -10.557 8.244 3.136 1.00 93.50 110 TYR A N 1
ATOM 907 C CA . TYR A 1 110 ? -11.530 8.754 4.100 1.00 93.50 110 TYR A CA 1
ATOM 908 C C . TYR A 1 110 ? -12.658 7.762 4.383 1.00 93.50 110 TYR A C 1
ATOM 910 O O . TYR A 1 110 ? -13.084 7.654 5.530 1.00 93.50 110 TYR A O 1
ATOM 918 N N . ALA A 1 111 ? -13.138 7.025 3.378 1.00 93.62 111 ALA A N 1
ATOM 919 C CA . ALA A 1 111 ? -14.133 5.977 3.591 1.00 93.62 111 ALA A CA 1
ATOM 920 C C . ALA A 1 111 ? -13.604 4.889 4.543 1.00 93.62 111 ALA A C 1
ATOM 922 O O . ALA A 1 111 ? -14.278 4.557 5.515 1.00 93.62 111 ALA A O 1
ATOM 923 N N . ALA A 1 112 ? -12.372 4.423 4.326 1.00 92.81 112 ALA A N 1
ATOM 924 C CA . ALA A 1 112 ? -11.723 3.438 5.190 1.00 92.81 112 ALA A CA 1
ATOM 925 C C . ALA A 1 112 ? -11.457 3.975 6.610 1.00 92.81 112 ALA A C 1
ATOM 927 O O . ALA A 1 112 ? -11.690 3.287 7.599 1.00 92.81 112 ALA A O 1
ATOM 928 N N . LEU A 1 113 ? -11.040 5.238 6.744 1.00 92.44 113 LEU A N 1
ATOM 929 C CA . LEU A 1 113 ? -10.882 5.885 8.053 1.00 92.44 113 LEU A CA 1
ATOM 930 C C . LEU A 1 113 ? -12.215 5.992 8.813 1.00 92.44 113 LEU A C 1
ATOM 932 O O . LEU A 1 113 ? -12.248 5.778 10.023 1.00 92.44 113 LEU A O 1
ATOM 936 N N . ARG A 1 114 ? -13.321 6.283 8.117 1.00 91.50 114 ARG A N 1
ATOM 937 C CA . ARG A 1 114 ? -14.663 6.299 8.724 1.00 91.50 114 ARG A CA 1
ATOM 938 C C . ARG A 1 114 ? -15.095 4.917 9.198 1.00 91.50 114 ARG A C 1
ATOM 940 O O . ARG A 1 114 ? -15.722 4.828 10.248 1.00 91.50 114 ARG A O 1
ATOM 947 N N . GLU A 1 115 ? -14.754 3.866 8.459 1.00 90.75 115 GLU A N 1
ATOM 948 C CA . GLU A 1 115 ? -15.009 2.479 8.866 1.00 90.75 115 GLU A CA 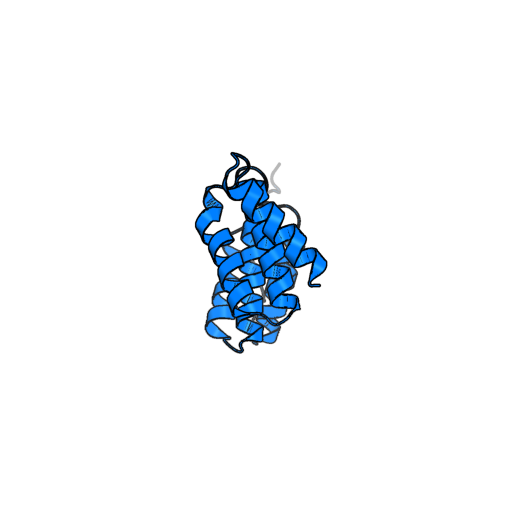1
ATOM 949 C C . GLU A 1 115 ? -14.276 2.122 10.169 1.00 90.75 115 GLU A C 1
ATOM 951 O O . GLU A 1 115 ? -14.847 1.469 11.039 1.00 90.75 115 GLU A O 1
ATOM 956 N N . LEU A 1 116 ? -13.068 2.659 10.368 1.00 88.62 116 LEU A N 1
ATOM 957 C CA . LEU A 1 116 ? -12.315 2.551 11.625 1.00 88.62 116 LEU A CA 1
ATOM 958 C C . LEU A 1 116 ? -12.870 3.430 12.766 1.00 88.62 116 LEU A C 1
ATOM 960 O O . LEU A 1 116 ? -12.344 3.399 13.877 1.00 88.62 116 LEU A O 1
ATOM 964 N N . GLY A 1 117 ? -13.906 4.237 12.517 1.00 86.69 117 GLY A N 1
ATOM 965 C CA . GLY A 1 117 ? -14.458 5.184 13.491 1.00 86.69 117 GLY A CA 1
ATOM 966 C C . GLY A 1 117 ? -13.625 6.459 13.671 1.00 86.69 117 GLY A C 1
ATOM 967 O O . GLY A 1 117 ? -13.856 7.218 14.614 1.00 86.69 117 GLY A O 1
ATOM 968 N N . VAL A 1 118 ? -12.670 6.726 12.776 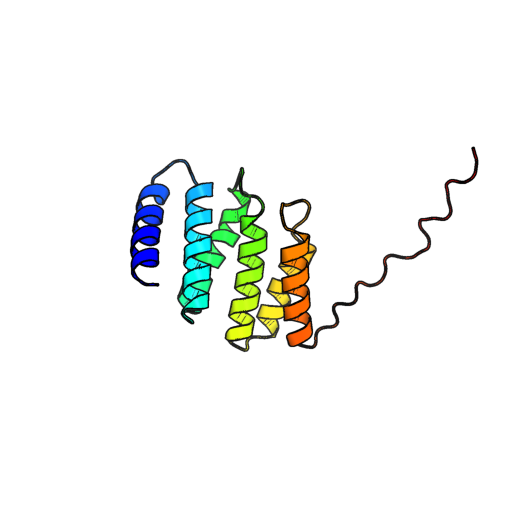1.00 86.38 118 VAL A N 1
ATOM 969 C CA . VAL A 1 118 ? -11.849 7.941 12.802 1.00 86.38 118 VAL A CA 1
ATOM 970 C C . VAL A 1 118 ? -12.640 9.095 12.187 1.00 86.38 118 VAL A C 1
ATOM 972 O O . VAL A 1 118 ? -13.154 8.996 11.069 1.00 86.38 118 VAL A O 1
ATOM 975 N N . SER A 1 119 ? -12.723 10.225 12.896 1.00 77.19 119 SER A N 1
ATOM 976 C CA . SER A 1 119 ? -13.314 11.437 12.321 1.00 77.19 119 SER A CA 1
ATOM 977 C C . SER A 1 119 ? -12.444 11.944 11.169 1.00 77.19 119 SER A C 1
ATOM 979 O O . SER A 1 119 ? -11.245 12.175 11.320 1.00 77.19 119 SER A O 1
ATOM 981 N N . THR A 1 120 ? -13.067 12.095 10.003 1.00 68.62 120 THR A N 1
ATOM 982 C CA . THR A 1 120 ? -12.435 12.553 8.753 1.00 68.62 120 THR A CA 1
ATOM 983 C C . THR A 1 120 ? -12.903 13.943 8.353 1.00 68.62 120 THR A C 1
ATOM 985 O O . THR A 1 120 ? -12.604 14.403 7.249 1.00 68.62 120 THR A O 1
ATOM 988 N N . ASP A 1 121 ? -13.647 14.616 9.233 1.00 68.12 121 ASP A N 1
ATOM 989 C CA . ASP A 1 121 ? -14.037 15.995 9.008 1.00 68.12 121 ASP A CA 1
ATOM 990 C C . ASP A 1 121 ? -12.758 16.819 8.921 1.00 68.12 121 ASP A C 1
ATOM 992 O O . ASP A 1 121 ? -12.002 16.948 9.889 1.00 68.12 121 ASP A O 1
ATOM 996 N N . LYS A 1 122 ? -12.484 17.350 7.725 1.00 55.41 122 LYS A N 1
ATOM 997 C CA . LYS A 1 122 ? -11.465 18.379 7.567 1.00 55.41 122 LYS A CA 1
ATOM 998 C C . LYS A 1 122 ? -11.827 19.456 8.581 1.00 55.41 122 LYS A C 1
ATOM 1000 O O . LYS A 1 122 ? -12.916 20.023 8.484 1.00 55.41 122 LYS A O 1
ATOM 1005 N N . GLN A 1 123 ? -10.935 19.740 9.534 1.00 46.19 123 GLN A N 1
ATOM 1006 C CA . GLN A 1 123 ? -10.963 21.031 10.207 1.00 46.19 123 GLN A CA 1
ATOM 1007 C C . GLN A 1 123 ? -11.031 22.050 9.077 1.00 46.19 123 GLN A C 1
ATOM 1009 O O . GLN A 1 123 ? -10.114 22.135 8.259 1.00 46.19 123 GLN A O 1
ATOM 1014 N N . THR A 1 124 ? -12.186 22.695 8.936 1.00 40.81 124 THR A N 1
ATOM 1015 C CA . THR A 1 124 ? -12.393 23.750 7.958 1.00 40.81 124 THR A CA 1
ATOM 1016 C C . THR A 1 124 ? -11.262 24.729 8.171 1.00 40.81 124 THR A C 1
ATOM 1018 O O . THR A 1 124 ? -11.200 25.362 9.225 1.00 40.81 124 THR A O 1
ATOM 1021 N N . VAL A 1 125 ? -10.350 24.792 7.200 1.00 43.78 125 VAL A N 1
ATOM 1022 C CA . VAL A 1 125 ? -9.371 25.865 7.124 1.00 43.78 125 VAL A CA 1
ATOM 1023 C C . VAL A 1 125 ? -10.172 27.150 7.263 1.00 43.78 125 VAL A C 1
ATOM 1025 O O . VAL A 1 125 ? -11.182 27.342 6.582 1.00 43.78 125 VAL A O 1
ATOM 1028 N N . ASP A 1 126 ? -9.766 27.918 8.261 1.00 41.78 126 ASP A N 1
ATOM 1029 C CA . ASP A 1 126 ? -10.372 29.138 8.754 1.00 41.78 126 ASP A CA 1
ATOM 1030 C C . ASP A 1 126 ? -11.044 29.947 7.627 1.00 41.78 126 ASP A C 1
ATOM 1032 O O . ASP A 1 126 ? -10.397 30.359 6.661 1.00 41.78 126 ASP A O 1
ATOM 1036 N N . LYS A 1 127 ? -12.359 30.187 7.737 1.00 43.28 127 LYS A N 1
ATOM 1037 C CA . LYS A 1 127 ? -13.162 30.967 6.768 1.00 43.28 127 LYS A CA 1
ATOM 1038 C C . LYS A 1 127 ? -12.744 32.449 6.680 1.00 43.28 127 LYS A C 1
ATOM 1040 O O . LYS A 1 127 ? -13.395 33.227 5.989 1.00 43.28 127 LYS A O 1
ATOM 1045 N N . ASN A 1 128 ? -11.656 32.844 7.336 1.00 44.09 128 ASN A N 1
ATOM 1046 C CA . ASN A 1 128 ? -11.188 34.223 7.420 1.00 44.09 128 ASN A CA 1
ATOM 1047 C C . ASN A 1 128 ? -10.243 34.660 6.285 1.00 44.09 128 ASN A C 1
ATOM 1049 O O . ASN A 1 128 ? -9.828 35.815 6.271 1.00 44.09 128 ASN A O 1
ATOM 1053 N N . MET A 1 129 ? -9.936 33.810 5.295 1.00 42.81 129 MET A N 1
ATOM 1054 C CA . MET A 1 129 ? -9.024 34.174 4.192 1.00 42.81 129 MET A CA 1
ATOM 1055 C C . MET A 1 129 ? -9.715 34.647 2.895 1.00 42.81 129 MET A C 1
ATOM 1057 O O . MET A 1 129 ? -9.077 34.714 1.849 1.00 42.81 129 MET A O 1
ATOM 1061 N N . CYS A 1 130 ? -11.003 35.010 2.946 1.00 44.28 130 CYS A N 1
ATOM 1062 C CA . CYS A 1 130 ? -11.733 35.587 1.802 1.00 44.28 130 CYS A CA 1
ATOM 1063 C C . CYS A 1 130 ? -12.151 37.058 1.988 1.00 44.28 130 CYS A C 1
ATOM 1065 O O . CYS A 1 130 ? -12.897 37.576 1.168 1.00 44.28 130 CYS A O 1
ATOM 1067 N N . MET A 1 131 ? -11.670 37.752 3.025 1.00 43.97 131 MET A N 1
ATOM 1068 C CA . MET A 1 131 ? -12.044 39.149 3.301 1.00 43.97 131 MET A CA 1
ATOM 1069 C C . MET A 1 131 ? -10.905 40.144 3.042 1.00 43.97 131 MET A C 1
ATOM 1071 O O . MET A 1 131 ? -10.730 41.061 3.827 1.00 43.97 131 MET A O 1
ATOM 1075 N N . TYR A 1 132 ? -10.116 39.992 1.973 1.00 48.34 132 TYR A N 1
ATOM 1076 C CA . TYR A 1 132 ? -9.196 41.052 1.521 1.00 48.34 132 TYR A CA 1
ATOM 1077 C C . TYR A 1 132 ? -8.960 40.998 0.004 1.00 48.34 132 TYR A C 1
ATOM 1079 O O . TYR A 1 132 ? -7.873 40.657 -0.448 1.00 48.34 132 TYR A O 1
ATOM 1087 N N . SER A 1 133 ? -9.969 41.356 -0.795 1.00 46.47 133 SER A N 1
ATOM 1088 C CA . SER A 1 133 ? -9.743 41.837 -2.170 1.00 46.47 133 SER A CA 1
ATOM 1089 C C . SER A 1 133 ? -10.920 42.650 -2.727 1.00 46.47 133 SER A C 1
ATOM 1091 O O . SER A 1 133 ? -11.298 42.477 -3.880 1.00 46.47 133 SER A O 1
ATOM 1093 N N . GLU A 1 134 ? -11.503 43.543 -1.927 1.00 48.00 134 GLU A N 1
ATOM 1094 C CA . GLU A 1 134 ? -12.407 44.588 -2.433 1.00 48.00 134 GLU A CA 1
ATOM 1095 C C . GLU A 1 134 ? -11.887 45.973 -2.040 1.00 48.00 134 GLU A C 1
ATOM 1097 O O . GLU A 1 134 ? -12.506 46.694 -1.271 1.00 48.00 134 GLU A O 1
ATOM 1102 N N . TYR A 1 135 ? -10.709 46.329 -2.554 1.00 47.34 135 TYR A N 1
ATOM 1103 C CA . TYR A 1 135 ? -10.352 47.724 -2.812 1.00 47.34 135 TYR A CA 1
ATOM 1104 C C . TYR A 1 135 ? -9.521 47.768 -4.095 1.00 47.34 135 TYR A C 1
ATOM 1106 O O . TYR A 1 135 ? -8.314 47.520 -4.083 1.00 47.34 135 TYR A O 1
ATOM 1114 N N . GLY A 1 136 ? -10.215 48.045 -5.194 1.00 41.69 136 GLY A N 1
ATOM 1115 C CA . GLY A 1 136 ? -9.691 48.401 -6.506 1.00 41.69 136 GLY A CA 1
ATOM 1116 C C . GLY A 1 136 ? -10.697 49.315 -7.178 1.00 41.69 136 GLY A C 1
ATOM 1117 O O . GLY A 1 136 ? -11.871 48.893 -7.254 1.00 41.69 136 GLY A O 1
#

Foldseek 3Di:
DVVLLVVLVVVLVVCVPPPPVQSNLVSLLVNLVVCVVVVVLVSSLVSLVVSLVCVVVHDPCLVRNLSSLLSNLVSCVVVVNLVVSLVSLVCSLPVDDDDPCSVVSNVSSVVSCVVSVHDPPPPPPDPPVPPPDPDD

pLDDT: mean 81.57, std 15.67, range [40.81, 96.0]

InterPro domains:
  IPR011990 Tetratricopeptide-like helical domain superfamily [G3DSA:1.25.40.10] (6-130)
  IPR011990 Tetratricopeptide-like helical domain superfamily [SSF48452] (22-106)
  IPR019412 IML2-like/Tetratricopeptide repeat protein 39-like [PTHR31859] (4-115)